Protein AF-A0A3C0C5E1-F1 (afdb_monomer)

pLDDT: mean 77.08, std 14.47, range [43.53, 90.81]

Mean predicted aligned error: 8.44 Å

Sequence (79 aa):
MCCMCYEHNVYRELWEKLPNPGTKIKTPGGNVVVSGVEVHTNNVRCYIPSRGEIRIPIDRFAEFKETVVSGKDWIIEEE

Radius of gyration: 14.05 Å; Cα contacts (8 Å, |Δi|>4): 107; chains: 1; bounding box: 33×20×43 Å

Foldseek 3Di:
DDPPPVVVVLVVVLVVLDDDQQDWQDAPQDTKGFNAADSPVQWTWIQDPVPGIDIDRVVCVVVVSVCRNVVHDDDDPPD

Secondary structure (DSSP, 8-state):
--TTHHHHHHHHHHHHHSPPTT-EE--TT--EEEEEEEGGGTEEEEEETTTEEEEEEGGGHHHHHHHHHTTPPP-----

Structure (mmCIF, N/CA/C/O backbone):
data_AF-A0A3C0C5E1-F1
#
_entry.id   AF-A0A3C0C5E1-F1
#
loop_
_atom_site.group_PDB
_atom_site.id
_atom_site.type_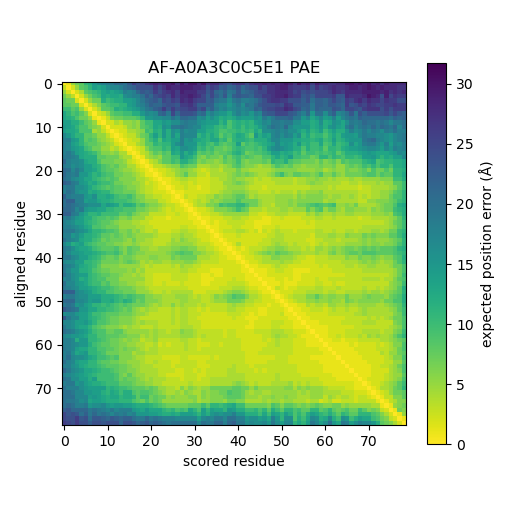symbol
_atom_site.label_atom_id
_atom_site.label_alt_id
_atom_site.label_comp_id
_atom_site.label_asym_id
_atom_site.label_entity_id
_atom_site.label_seq_id
_atom_site.pdbx_PDB_ins_code
_atom_site.Cartn_x
_atom_site.Cartn_y
_atom_site.Cartn_z
_atom_site.occupancy
_atom_site.B_iso_or_equiv
_atom_site.auth_seq_id
_atom_site.auth_comp_id
_atom_site.auth_asym_id
_atom_site.auth_atom_id
_atom_site.pdbx_PDB_model_num
ATOM 1 N N . MET A 1 1 ? 20.813 1.856 -31.606 1.00 45.34 1 MET A N 1
ATOM 2 C CA . MET A 1 1 ? 20.868 2.239 -30.177 1.00 45.34 1 MET A CA 1
ATOM 3 C C . MET A 1 1 ? 19.428 2.420 -29.710 1.00 45.34 1 MET A C 1
ATOM 5 O O . MET A 1 1 ? 18.792 3.372 -30.130 1.00 45.34 1 MET A O 1
ATOM 9 N N . CYS A 1 2 ? 18.861 1.430 -29.015 1.00 47.41 2 CYS A N 1
ATOM 10 C CA . CYS A 1 2 ? 17.411 1.267 -28.813 1.00 47.41 2 CYS A CA 1
ATOM 11 C C . CYS A 1 2 ? 17.100 0.913 -27.344 1.00 47.41 2 CYS A C 1
ATOM 13 O O . CYS A 1 2 ? 16.463 -0.092 -27.051 1.00 47.41 2 CYS A O 1
ATOM 15 N N . CYS A 1 3 ? 17.608 1.716 -26.405 1.00 51.81 3 CYS A N 1
ATOM 16 C CA . CYS A 1 3 ? 17.479 1.441 -24.968 1.00 51.81 3 CYS A CA 1
ATOM 17 C C . CYS A 1 3 ? 16.144 1.895 -24.343 1.00 51.81 3 CYS A C 1
ATOM 19 O O . CYS A 1 3 ? 15.920 1.608 -23.180 1.00 51.81 3 CYS A O 1
ATOM 21 N N . MET A 1 4 ? 15.238 2.545 -25.086 1.00 49.91 4 MET A N 1
ATOM 22 C CA . MET A 1 4 ? 13.976 3.079 -24.529 1.00 49.91 4 MET A CA 1
ATOM 23 C C . MET A 1 4 ? 12.783 2.106 -24.614 1.00 49.91 4 MET A C 1
ATOM 25 O O . MET A 1 4 ? 11.724 2.377 -24.057 1.00 49.91 4 MET A O 1
ATOM 29 N N . CYS A 1 5 ? 12.909 0.978 -25.324 1.00 47.34 5 CYS A N 1
ATOM 30 C CA . CYS A 1 5 ? 11.774 0.072 -25.554 1.00 47.34 5 CYS A CA 1
ATOM 31 C C . CYS A 1 5 ? 11.626 -1.026 -24.490 1.00 47.34 5 CYS A C 1
ATOM 33 O O . CYS A 1 5 ? 10.520 -1.520 -24.292 1.00 47.34 5 CYS A O 1
ATOM 35 N N . TYR A 1 6 ? 12.707 -1.408 -23.801 1.00 46.41 6 TYR A N 1
ATOM 36 C CA . TYR A 1 6 ? 12.652 -2.479 -22.799 1.00 46.41 6 TYR A CA 1
ATOM 37 C C . TYR A 1 6 ? 12.009 -2.004 -21.489 1.00 46.41 6 TYR A C 1
ATOM 39 O O . TYR A 1 6 ? 11.203 -2.717 -20.899 1.00 46.41 6 TYR A O 1
ATOM 47 N N . GLU A 1 7 ? 12.277 -0.759 -21.089 1.00 49.84 7 GLU A N 1
ATOM 48 C CA . GLU A 1 7 ? 11.627 -0.151 -19.926 1.00 49.84 7 GLU A CA 1
ATOM 49 C C . GLU A 1 7 ? 10.114 0.001 -20.163 1.00 49.84 7 GLU A C 1
ATOM 51 O O . GLU A 1 7 ? 9.309 -0.303 -19.287 1.00 49.84 7 GLU A O 1
ATOM 56 N N . HIS A 1 8 ? 9.692 0.361 -21.377 1.00 53.12 8 HIS A N 1
ATOM 57 C CA . HIS A 1 8 ? 8.293 0.684 -21.665 1.00 53.12 8 HIS A CA 1
ATOM 58 C C . HIS A 1 8 ? 7.290 -0.450 -21.398 1.00 53.12 8 HIS A C 1
ATOM 60 O O . HIS A 1 8 ? 6.175 -0.176 -20.951 1.00 53.12 8 HIS A O 1
ATOM 66 N N . ASN A 1 9 ? 7.663 -1.708 -21.654 1.00 53.91 9 ASN A N 1
ATOM 67 C CA . ASN A 1 9 ? 6.766 -2.843 -21.409 1.00 53.91 9 ASN A CA 1
ATOM 68 C C . ASN A 1 9 ? 6.639 -3.145 -19.912 1.00 53.91 9 ASN A C 1
ATOM 70 O O . ASN A 1 9 ? 5.527 -3.299 -19.418 1.00 53.91 9 ASN A O 1
ATOM 74 N N . VAL A 1 10 ? 7.757 -3.121 -19.182 1.00 58.06 10 VAL A N 1
ATOM 75 C CA . VAL A 1 10 ? 7.789 -3.370 -17.732 1.00 58.06 10 VAL A CA 1
ATOM 76 C C . VAL A 1 10 ? 6.997 -2.300 -16.984 1.00 58.06 10 VAL A C 1
ATOM 78 O O . VAL A 1 10 ? 6.160 -2.623 -16.143 1.00 58.06 10 VAL A O 1
ATOM 81 N N . TYR A 1 11 ? 7.182 -1.025 -17.343 1.00 55.50 11 TYR A N 1
ATOM 82 C CA . TYR A 1 11 ? 6.383 0.063 -16.783 1.00 55.50 11 TYR A CA 1
ATOM 83 C C . TYR A 1 11 ? 4.893 -0.124 -17.099 1.00 55.50 11 TYR A C 1
ATOM 85 O O . TYR A 1 11 ? 4.065 0.013 -16.205 1.00 55.50 11 TYR A O 1
ATOM 93 N N . ARG A 1 12 ? 4.521 -0.486 -18.332 1.00 60.16 12 ARG A N 1
ATOM 94 C CA . ARG A 1 12 ? 3.108 -0.628 -18.707 1.00 60.16 12 ARG A CA 1
ATOM 95 C C . ARG A 1 12 ? 2.406 -1.778 -17.974 1.00 60.16 12 ARG A C 1
ATOM 97 O O . ARG A 1 12 ? 1.316 -1.571 -17.448 1.00 60.16 12 ARG A O 1
ATOM 104 N N . GLU A 1 13 ? 3.025 -2.953 -17.900 1.00 62.34 13 GLU A N 1
ATOM 105 C CA . GLU A 1 13 ? 2.440 -4.116 -17.217 1.00 62.34 13 GLU A CA 1
ATOM 106 C C . GLU A 1 13 ? 2.332 -3.910 -15.698 1.00 62.34 13 GLU A C 1
ATOM 108 O O . GLU A 1 13 ? 1.369 -4.363 -15.074 1.00 62.34 13 GLU A O 1
ATOM 113 N N . LEU A 1 14 ? 3.292 -3.194 -15.100 1.00 61.72 14 LEU A N 1
ATOM 114 C CA . LEU A 1 14 ? 3.245 -2.821 -13.685 1.00 61.72 14 LEU A CA 1
ATOM 115 C C . LEU A 1 14 ? 2.159 -1.777 -13.410 1.00 61.72 14 LEU A C 1
ATOM 117 O O . LEU A 1 14 ? 1.414 -1.924 -12.445 1.00 61.72 14 LEU A O 1
ATOM 121 N N . TRP A 1 15 ? 2.017 -0.761 -14.265 1.00 62.69 15 TRP A N 1
ATOM 122 C CA . TRP A 1 15 ? 0.973 0.261 -14.126 1.00 62.69 15 TRP A CA 1
ATOM 123 C C . TRP A 1 15 ? -0.448 -0.284 -14.344 1.00 62.69 15 TRP A C 1
ATOM 125 O O . TRP A 1 15 ? -1.383 0.241 -13.748 1.00 62.69 15 TRP A O 1
ATOM 135 N N . GLU A 1 16 ? -0.636 -1.340 -15.143 1.00 63.28 16 GLU A N 1
ATOM 136 C CA . GLU A 1 16 ? -1.948 -1.997 -15.292 1.00 63.28 16 GLU A CA 1
ATOM 137 C C . GLU A 1 16 ? -2.360 -2.795 -14.041 1.00 63.28 16 GLU A C 1
ATOM 139 O O . GLU A 1 16 ? -3.551 -2.921 -13.750 1.00 63.28 16 GLU A O 1
ATOM 144 N N . LYS A 1 17 ? -1.392 -3.336 -13.290 1.00 65.06 17 LYS A N 1
ATOM 145 C CA . LYS A 1 17 ? -1.651 -4.213 -12.133 1.00 65.06 17 LYS A CA 1
ATOM 146 C C . LYS A 1 17 ? -1.591 -3.496 -10.786 1.00 65.06 17 LYS A C 1
ATOM 148 O O . LYS A 1 17 ? -2.090 -4.029 -9.794 1.00 65.06 17 LYS A O 1
ATOM 153 N N . LEU A 1 18 ? -0.988 -2.311 -10.734 1.00 67.88 18 LEU A N 1
ATOM 154 C CA . LEU A 1 18 ? -0.781 -1.566 -9.499 1.00 67.88 18 LEU A CA 1
ATOM 155 C C . LEU A 1 18 ? -1.788 -0.435 -9.324 1.00 67.88 18 LEU A C 1
ATOM 157 O O . LEU A 1 18 ? -2.197 0.204 -10.291 1.00 67.88 18 LEU A O 1
ATOM 161 N N . PRO A 1 19 ? -2.198 -0.150 -8.079 1.00 69.50 19 PRO A N 1
ATOM 162 C CA . PRO A 1 19 ? -3.006 1.024 -7.809 1.00 69.50 19 PRO A CA 1
ATOM 163 C C . PRO A 1 19 ? -2.212 2.295 -8.119 1.00 69.50 19 PRO A C 1
ATOM 165 O O . PRO A 1 19 ? -1.030 2.412 -7.794 1.00 69.50 19 PRO A O 1
ATOM 168 N N . ASN A 1 20 ? -2.898 3.289 -8.675 1.00 75.50 20 ASN A N 1
ATOM 169 C CA . ASN A 1 20 ? -2.303 4.600 -8.894 1.00 75.50 20 ASN A CA 1
ATOM 170 C C . ASN A 1 20 ? -1.849 5.212 -7.554 1.00 75.50 20 ASN A C 1
ATOM 172 O O . ASN A 1 20 ? -2.593 5.113 -6.566 1.00 75.50 20 ASN A O 1
ATOM 176 N N . PRO A 1 21 ? -0.692 5.894 -7.496 1.00 79.75 21 PRO A N 1
ATOM 177 C CA . PRO A 1 21 ? -0.333 6.712 -6.342 1.00 79.75 21 PRO A CA 1
ATOM 178 C C . PRO A 1 21 ? -1.476 7.670 -5.973 1.00 79.75 21 PRO A C 1
ATOM 180 O O . PRO A 1 21 ? -2.124 8.257 -6.837 1.00 79.75 21 PRO A O 1
ATOM 183 N N . GLY A 1 22 ? -1.769 7.784 -4.681 1.00 79.94 22 GLY A N 1
ATOM 184 C CA . GLY A 1 22 ? -2.928 8.497 -4.141 1.00 79.94 22 GLY A CA 1
ATOM 185 C C . GLY A 1 22 ? -4.193 7.645 -3.992 1.00 79.94 22 GLY A C 1
ATOM 186 O O . GLY A 1 22 ? -5.168 8.113 -3.397 1.00 79.94 22 GLY A O 1
ATOM 187 N N . THR A 1 23 ? -4.195 6.395 -4.471 1.00 86.19 23 THR A N 1
ATOM 188 C CA . THR A 1 23 ? -5.311 5.463 -4.249 1.00 86.19 23 THR A CA 1
ATOM 189 C C . THR A 1 23 ? -5.512 5.227 -2.758 1.00 86.19 23 THR A C 1
ATOM 191 O O . THR A 1 23 ? -4.567 4.934 -2.025 1.00 86.19 23 THR A O 1
ATOM 194 N N . LYS A 1 24 ? -6.767 5.327 -2.312 1.00 88.38 24 LYS A N 1
ATOM 195 C CA . LYS A 1 24 ? -7.160 5.080 -0.924 1.00 88.38 24 LYS A CA 1
ATOM 196 C C . LYS A 1 24 ? -7.846 3.725 -0.816 1.00 88.38 24 LYS A C 1
ATOM 198 O O . LYS A 1 24 ? -8.876 3.500 -1.451 1.00 88.38 24 LYS A O 1
ATOM 203 N N . ILE A 1 25 ? -7.300 2.845 0.010 1.00 87.81 25 ILE A N 1
ATOM 204 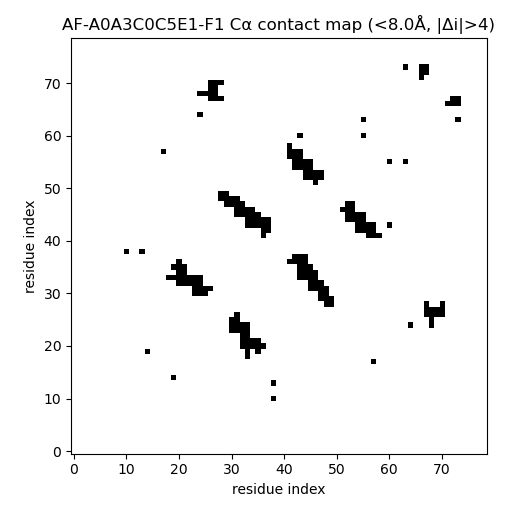C CA . ILE A 1 25 ? -7.902 1.564 0.370 1.00 87.81 25 ILE A CA 1
ATOM 205 C C . ILE A 1 25 ? -8.674 1.796 1.665 1.00 87.81 25 ILE A C 1
ATOM 207 O O . ILE A 1 25 ? -8.095 2.151 2.693 1.00 87.81 25 ILE A O 1
ATOM 211 N N . LYS A 1 26 ? -9.997 1.643 1.602 1.00 87.31 26 LYS A N 1
ATOM 212 C CA . LYS A 1 26 ? -10.854 1.750 2.784 1.00 87.31 26 LYS A CA 1
ATOM 213 C C . LYS A 1 26 ? -10.667 0.503 3.635 1.00 87.31 26 LYS A C 1
ATOM 215 O O . LYS A 1 26 ? -10.873 -0.604 3.145 1.00 87.31 26 LYS A O 1
ATOM 220 N N . THR A 1 27 ? -10.304 0.696 4.892 1.00 87.12 27 THR A N 1
ATOM 221 C CA . THR A 1 27 ? -10.127 -0.384 5.863 1.00 87.12 27 THR A CA 1
ATOM 222 C C . THR A 1 27 ? -10.829 -0.007 7.169 1.00 87.12 27 THR A C 1
ATOM 224 O O . THR A 1 27 ? -11.050 1.186 7.417 1.00 87.12 27 THR A O 1
ATOM 227 N N . PRO A 1 28 ? -11.167 -0.985 8.026 1.00 83.25 28 PRO A N 1
ATOM 228 C CA . PRO A 1 28 ? -11.746 -0.709 9.341 1.00 83.25 28 PRO A CA 1
ATOM 229 C C . PRO A 1 28 ? -10.838 0.139 10.250 1.00 83.25 28 PRO A C 1
ATOM 231 O O . PRO A 1 28 ? -11.340 0.915 11.056 1.00 83.25 28 PRO A O 1
ATOM 234 N N . GLY A 1 29 ? -9.512 0.021 10.100 1.00 77.50 29 GLY A N 1
ATOM 235 C CA . GLY A 1 29 ? -8.506 0.736 10.900 1.00 77.50 29 GLY A CA 1
ATOM 236 C C . GLY A 1 29 ? -8.134 2.135 10.389 1.00 77.50 29 GLY A C 1
ATOM 237 O O . GLY A 1 29 ? -7.276 2.791 10.975 1.00 77.50 29 GLY A O 1
ATOM 238 N N . GLY A 1 30 ? -8.757 2.602 9.303 1.00 83.94 30 GLY A N 1
ATOM 239 C CA . GLY A 1 30 ? -8.484 3.902 8.689 1.00 83.94 30 GLY A CA 1
ATOM 240 C C . GLY A 1 30 ? -7.852 3.789 7.303 1.00 83.94 30 GLY A C 1
ATOM 241 O O . GLY A 1 30 ? -7.097 2.872 7.003 1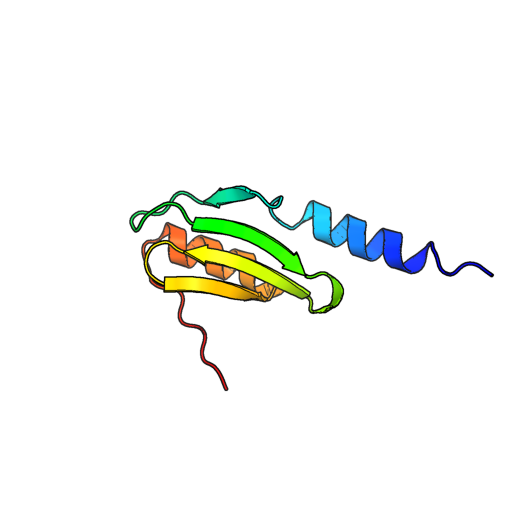.00 83.94 30 GLY A O 1
ATOM 242 N N . ASN A 1 31 ? -8.168 4.745 6.429 1.00 88.25 31 ASN A N 1
ATOM 243 C CA . ASN A 1 31 ? -7.819 4.656 5.011 1.00 88.25 31 ASN A CA 1
ATOM 244 C C . ASN A 1 31 ? -6.305 4.533 4.791 1.00 88.25 31 ASN A C 1
ATOM 246 O O . ASN A 1 31 ? -5.557 5.471 5.070 1.00 88.25 31 ASN A O 1
ATOM 250 N N . VAL A 1 32 ? -5.887 3.412 4.207 1.00 89.81 32 VAL A N 1
ATOM 251 C CA . VAL A 1 32 ? -4.519 3.228 3.724 1.00 89.81 32 VAL A CA 1
ATOM 252 C C . VAL A 1 32 ? -4.373 3.995 2.417 1.00 89.81 32 VAL A C 1
ATOM 254 O O . VAL A 1 32 ? -5.231 3.896 1.539 1.00 89.81 32 VAL A O 1
ATOM 257 N N . VAL A 1 33 ? -3.299 4.764 2.274 1.00 90.81 33 VAL A N 1
ATOM 258 C CA . VAL A 1 33 ? -3.031 5.565 1.075 1.00 90.81 33 VAL A CA 1
ATOM 259 C C . VAL A 1 33 ? -1.799 5.019 0.377 1.00 90.81 33 VAL A C 1
ATOM 261 O O . VAL A 1 33 ? -0.739 4.932 0.981 1.00 90.81 33 VAL A O 1
ATOM 264 N N . VAL A 1 34 ? -1.908 4.689 -0.903 1.00 89.88 34 VAL A N 1
ATOM 265 C CA . VAL A 1 34 ? -0.740 4.348 -1.723 1.00 89.88 34 VAL A CA 1
ATOM 266 C C . VAL A 1 34 ? 0.055 5.633 -1.951 1.00 89.88 34 VAL A C 1
ATOM 268 O O . VAL A 1 34 ? -0.433 6.530 -2.634 1.00 89.88 34 VAL A O 1
ATOM 271 N N . SER A 1 35 ? 1.241 5.769 -1.359 1.00 87.81 35 SER A N 1
ATOM 272 C CA . SER A 1 35 ? 2.065 6.980 -1.487 1.00 87.81 35 SER A CA 1
ATOM 273 C C . SER A 1 35 ? 2.945 6.957 -2.739 1.00 87.81 35 SER A C 1
ATOM 275 O O . SER A 1 35 ? 3.230 8.015 -3.296 1.00 87.81 35 SER A O 1
ATOM 277 N N . GLY A 1 36 ? 3.323 5.775 -3.238 1.00 84.88 36 GLY A N 1
ATOM 278 C CA . GLY A 1 36 ? 4.098 5.653 -4.473 1.00 84.88 36 GLY A CA 1
ATOM 279 C C . GLY A 1 36 ? 4.366 4.213 -4.901 1.00 84.88 36 GLY A C 1
ATOM 280 O O . GLY A 1 36 ? 4.099 3.271 -4.162 1.00 84.88 36 GLY A O 1
ATOM 281 N N . VAL A 1 37 ? 4.920 4.051 -6.102 1.00 83.88 37 VAL A N 1
ATOM 282 C CA . VAL A 1 37 ? 5.349 2.760 -6.658 1.00 83.88 37 VAL A CA 1
ATOM 283 C C . VAL A 1 37 ? 6.820 2.865 -7.050 1.00 83.88 37 VAL A C 1
ATOM 285 O O . VAL A 1 37 ? 7.216 3.775 -7.775 1.00 83.88 37 VAL A O 1
ATOM 288 N N .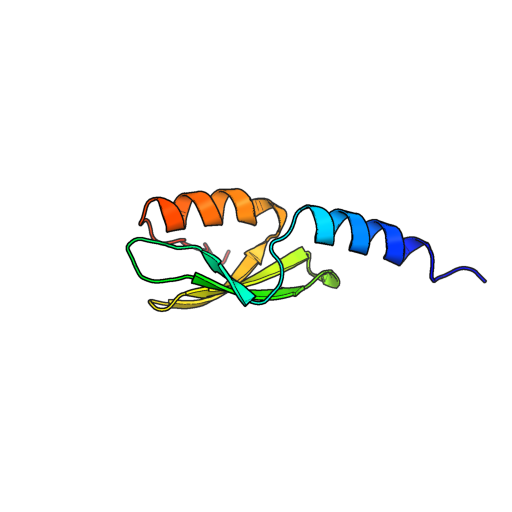 GLU A 1 38 ? 7.631 1.932 -6.569 1.00 83.12 38 GLU A N 1
ATOM 289 C CA . GLU A 1 38 ? 9.050 1.792 -6.870 1.00 83.12 38 GLU A CA 1
ATOM 290 C C . GLU A 1 38 ? 9.251 0.644 -7.864 1.00 83.12 38 GLU A C 1
ATOM 292 O O . GLU A 1 38 ? 9.431 -0.514 -7.493 1.00 83.12 38 GLU A O 1
ATOM 297 N N . VAL A 1 39 ? 9.236 0.976 -9.155 1.00 76.31 39 VAL A N 1
ATOM 298 C CA . VAL A 1 39 ? 9.386 -0.003 -10.248 1.00 76.31 39 VAL A CA 1
ATOM 299 C C . VAL A 1 39 ? 10.748 -0.709 -10.212 1.00 76.31 39 VAL A C 1
ATOM 301 O O . VAL A 1 39 ? 10.835 -1.904 -10.457 1.00 76.31 39 VAL A O 1
ATOM 304 N N . HIS A 1 40 ? 11.811 0.004 -9.839 1.00 76.25 40 HIS A N 1
ATOM 305 C CA . HIS A 1 40 ? 13.178 -0.528 -9.809 1.00 76.25 40 HIS A CA 1
ATOM 306 C C . HIS A 1 40 ? 13.393 -1.595 -8.725 1.00 76.25 40 HIS A C 1
ATOM 308 O O . HIS A 1 40 ? 14.239 -2.468 -8.884 1.00 76.25 40 HIS A O 1
ATOM 314 N N . THR A 1 41 ? 12.653 -1.508 -7.617 1.00 81.44 41 THR A N 1
ATOM 315 C CA . THR A 1 41 ? 12.771 -2.419 -6.466 1.00 81.44 41 THR A CA 1
ATOM 316 C C . THR A 1 41 ? 11.575 -3.360 -6.352 1.00 81.44 41 THR A C 1
ATOM 318 O O . THR A 1 41 ? 11.507 -4.137 -5.407 1.00 81.44 41 THR A O 1
ATOM 321 N N . ASN A 1 42 ? 10.635 -3.298 -7.301 1.00 82.44 42 ASN A N 1
ATOM 322 C CA . ASN A 1 42 ? 9.361 -4.007 -7.271 1.00 82.44 42 ASN A CA 1
ATOM 323 C C . ASN A 1 42 ? 8.577 -3.823 -5.959 1.00 82.44 42 ASN A C 1
ATOM 325 O O . ASN A 1 42 ? 7.977 -4.768 -5.451 1.00 82.44 42 ASN A O 1
ATOM 329 N N . ASN A 1 43 ? 8.543 -2.598 -5.425 1.00 86.69 43 ASN A N 1
ATOM 330 C CA . ASN A 1 43 ? 7.821 -2.281 -4.193 1.00 86.69 43 ASN A CA 1
ATOM 331 C C . ASN A 1 43 ? 6.745 -1.210 -4.393 1.00 86.69 43 ASN A C 1
ATOM 333 O O . ASN A 1 43 ? 6.846 -0.327 -5.239 1.00 86.69 43 ASN A O 1
ATOM 337 N N . VAL A 1 44 ? 5.723 -1.244 -3.548 1.00 88.06 44 VAL A N 1
ATOM 338 C CA . VAL A 1 44 ? 4.695 -0.216 -3.394 1.00 88.06 44 VAL A CA 1
ATOM 339 C C . VAL A 1 44 ? 4.868 0.419 -2.023 1.00 88.06 44 VAL A C 1
ATOM 341 O O . VAL A 1 44 ? 4.917 -0.276 -1.009 1.00 88.06 44 VAL A O 1
ATOM 344 N N . ARG A 1 45 ? 4.934 1.748 -1.973 1.00 90.56 45 ARG A N 1
ATOM 345 C CA . ARG A 1 45 ? 4.889 2.499 -0.719 1.00 90.56 45 ARG A CA 1
ATOM 346 C C . ARG A 1 45 ? 3.441 2.796 -0.366 1.00 90.56 45 ARG A C 1
ATOM 348 O O . ARG A 1 45 ? 2.691 3.357 -1.168 1.00 90.56 45 ARG A O 1
ATOM 355 N N . CYS A 1 46 ? 3.052 2.403 0.838 1.00 90.56 46 CYS A N 1
ATOM 356 C CA . CYS A 1 46 ? 1.728 2.651 1.386 1.00 90.56 46 CYS A CA 1
ATOM 357 C C . CYS A 1 46 ? 1.853 3.322 2.747 1.00 90.56 46 CYS A C 1
ATOM 359 O O . CYS A 1 46 ? 2.626 2.894 3.595 1.00 90.56 46 CYS A O 1
ATOM 361 N N . TYR A 1 47 ? 1.047 4.348 2.973 1.00 90.69 47 TYR A N 1
ATOM 362 C CA . TYR A 1 47 ? 0.865 4.984 4.261 1.00 90.69 47 TYR A CA 1
ATOM 363 C C . TYR A 1 47 ? -0.341 4.376 4.973 1.00 90.69 47 TYR A C 1
ATOM 365 O O . TYR A 1 47 ? -1.473 4.460 4.486 1.00 90.69 47 TYR A O 1
ATOM 373 N N . ILE A 1 48 ? -0.096 3.783 6.135 1.00 89.00 48 ILE A N 1
ATOM 374 C CA . ILE A 1 48 ? -1.118 3.249 7.030 1.00 89.00 48 ILE A CA 1
ATOM 375 C C . ILE A 1 48 ? -1.228 4.201 8.226 1.00 89.00 48 ILE A C 1
ATOM 377 O O . ILE A 1 48 ? -0.227 4.401 8.909 1.00 89.00 48 ILE A O 1
ATOM 381 N N . PRO A 1 49 ? -2.409 4.753 8.549 1.00 84.44 49 PRO A N 1
ATOM 382 C CA . PRO A 1 49 ? -2.553 5.689 9.669 1.00 84.44 49 PRO A CA 1
ATOM 383 C C . PRO A 1 49 ? -2.067 5.150 11.025 1.00 84.44 49 PRO A C 1
ATOM 385 O O . PRO A 1 49 ? -1.546 5.916 11.829 1.00 84.44 49 PRO A O 1
ATOM 388 N N . SER A 1 50 ? -2.210 3.845 11.278 1.00 82.12 50 SER A N 1
ATOM 389 C CA . SER A 1 50 ? -1.792 3.202 12.532 1.00 82.12 50 SER A CA 1
ATOM 390 C C . SER A 1 50 ? -0.286 2.929 12.633 1.00 82.12 50 SER A C 1
ATOM 392 O O . SER A 1 50 ? 0.230 2.837 13.743 1.00 82.12 50 SER A O 1
ATOM 394 N N . ARG A 1 51 ? 0.423 2.794 11.503 1.00 83.25 51 ARG A N 1
ATOM 395 C CA . ARG A 1 51 ? 1.830 2.338 11.459 1.00 83.25 51 ARG A CA 1
ATOM 396 C C . ARG A 1 51 ? 2.797 3.355 10.849 1.00 83.25 51 ARG A C 1
ATOM 398 O O . ARG A 1 51 ? 3.981 3.336 11.165 1.00 83.25 51 ARG A O 1
ATOM 405 N N . GLY A 1 52 ? 2.311 4.241 9.990 1.00 86.31 52 GLY A N 1
ATOM 406 C CA . GLY A 1 52 ? 3.126 5.105 9.144 1.00 86.31 52 GLY A CA 1
ATOM 407 C C . GLY A 1 52 ? 3.342 4.510 7.754 1.00 86.31 52 GLY A C 1
ATOM 408 O O . GLY A 1 52 ? 2.533 3.725 7.256 1.00 86.31 52 GLY A O 1
ATOM 409 N N . GLU A 1 53 ? 4.415 4.929 7.092 1.00 89.31 53 GLU A N 1
ATOM 410 C CA . GLU A 1 53 ? 4.725 4.461 5.746 1.00 89.31 53 GLU A CA 1
ATOM 411 C C . GLU A 1 53 ? 5.457 3.118 5.763 1.00 89.31 53 GLU A C 1
ATOM 413 O O . GLU A 1 53 ? 6.421 2.933 6.502 1.00 89.31 53 GLU A O 1
ATOM 418 N N . ILE A 1 54 ? 5.006 2.193 4.920 1.00 89.88 54 ILE A N 1
ATOM 419 C CA . ILE A 1 54 ? 5.604 0.876 4.727 1.00 89.88 54 ILE A CA 1
ATOM 420 C C . ILE A 1 54 ? 5.871 0.607 3.248 1.00 89.88 54 ILE A C 1
ATOM 422 O O . ILE A 1 54 ? 5.204 1.154 2.364 1.00 89.88 54 ILE A O 1
ATOM 426 N N . ARG A 1 55 ? 6.834 -0.277 2.986 1.00 89.94 55 ARG A N 1
ATOM 427 C CA . ARG A 1 55 ? 7.115 -0.831 1.660 1.00 89.94 55 ARG A CA 1
ATOM 428 C C . ARG A 1 55 ? 6.541 -2.239 1.570 1.00 89.94 55 ARG A C 1
ATOM 430 O O . ARG A 1 55 ? 6.737 -3.041 2.477 1.00 89.94 55 ARG A O 1
ATOM 437 N N . ILE A 1 56 ? 5.823 -2.519 0.490 1.00 88.69 56 ILE A N 1
ATOM 438 C CA . ILE A 1 56 ? 5.185 -3.810 0.232 1.00 88.69 56 ILE A CA 1
ATOM 439 C C . ILE A 1 56 ? 5.646 -4.297 -1.143 1.00 88.69 56 ILE A C 1
ATOM 441 O O . ILE A 1 56 ? 5.466 -3.556 -2.111 1.00 88.69 56 ILE A O 1
ATOM 445 N N . PRO A 1 57 ? 6.184 -5.517 -1.263 1.00 88.81 57 PRO A N 1
ATOM 446 C CA . PRO A 1 57 ? 6.485 -6.111 -2.560 1.00 88.81 57 PRO A CA 1
ATOM 447 C C . PRO A 1 57 ? 5.242 -6.158 -3.462 1.00 88.81 57 PRO A C 1
ATOM 449 O 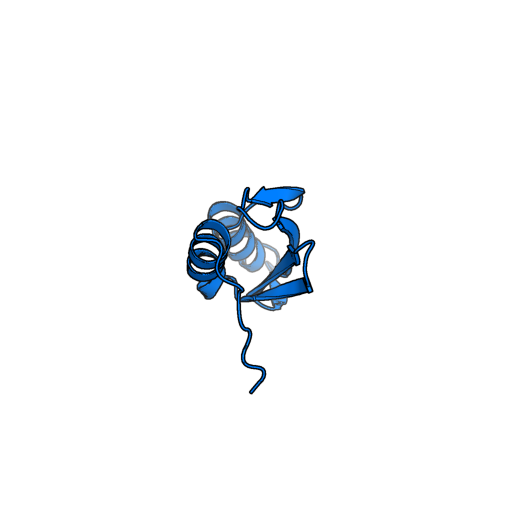O . PRO A 1 57 ? 4.142 -6.483 -3.008 1.00 88.81 57 PRO A O 1
ATOM 452 N N . ILE A 1 58 ? 5.395 -5.796 -4.736 1.00 84.38 58 ILE A N 1
ATOM 453 C CA . ILE A 1 58 ? 4.296 -5.676 -5.715 1.00 84.38 58 ILE A CA 1
ATOM 454 C C . ILE A 1 58 ? 3.517 -6.991 -5.860 1.00 84.38 58 ILE A C 1
ATOM 456 O O . ILE A 1 58 ? 2.288 -6.994 -5.925 1.00 84.38 58 ILE A O 1
ATOM 460 N N . ASP A 1 59 ? 4.230 -8.108 -5.854 1.00 85.44 59 ASP A N 1
ATOM 461 C CA . ASP A 1 59 ? 3.727 -9.480 -5.871 1.00 85.44 59 ASP A CA 1
ATOM 462 C C . ASP A 1 59 ? 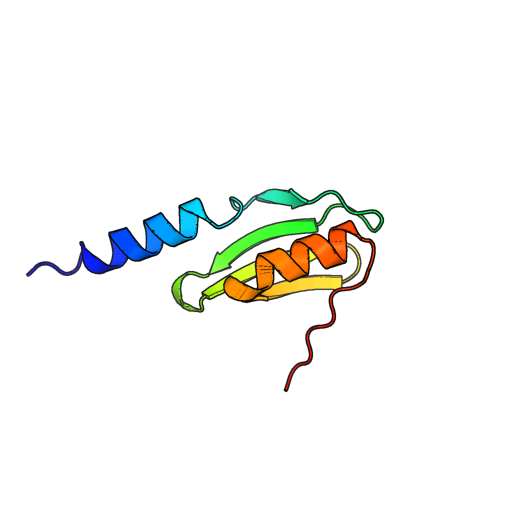2.870 -9.827 -4.643 1.00 85.44 59 ASP A C 1
ATOM 464 O O . ASP A 1 59 ? 1.908 -10.586 -4.761 1.00 85.44 59 ASP A O 1
ATOM 468 N N . ARG A 1 60 ? 3.139 -9.208 -3.487 1.00 87.75 60 ARG A N 1
ATOM 469 C CA . ARG A 1 60 ? 2.361 -9.385 -2.247 1.00 87.75 60 ARG A CA 1
ATOM 470 C C . ARG A 1 60 ? 1.305 -8.306 -2.022 1.00 87.75 60 ARG A C 1
ATOM 472 O O . ARG A 1 60 ? 0.573 -8.349 -1.035 1.00 87.75 60 ARG A O 1
ATOM 479 N N . PHE A 1 61 ? 1.169 -7.343 -2.935 1.00 86.56 61 PHE A N 1
ATOM 480 C CA . PHE A 1 61 ? 0.229 -6.235 -2.768 1.00 86.56 61 PHE A CA 1
ATOM 481 C C . PHE A 1 61 ? -1.240 -6.697 -2.691 1.00 86.56 61 PHE A C 1
ATOM 483 O O . PHE A 1 61 ? -2.035 -6.120 -1.946 1.00 86.56 61 PHE A O 1
ATOM 490 N N . ALA A 1 62 ? -1.611 -7.745 -3.433 1.00 86.56 62 ALA A N 1
ATOM 491 C CA . ALA A 1 62 ? -2.959 -8.314 -3.373 1.00 86.56 62 ALA A CA 1
ATOM 492 C C . ALA A 1 62 ? -3.270 -8.896 -1.981 1.00 86.56 62 ALA A C 1
ATOM 494 O O . ALA A 1 62 ? -4.298 -8.562 -1.393 1.00 86.56 62 ALA A O 1
ATOM 495 N N . GLU A 1 63 ? -2.339 -9.676 -1.426 1.00 89.00 63 GLU A N 1
ATOM 496 C CA . GLU A 1 63 ? -2.423 -10.255 -0.078 1.00 89.00 63 GLU A CA 1
ATOM 497 C C . GLU A 1 63 ? -2.481 -9.157 0.996 1.00 89.00 63 GLU A C 1
ATOM 499 O O . GLU A 1 63 ? -3.318 -9.191 1.904 1.00 89.00 63 GLU A O 1
ATOM 504 N N . PHE A 1 64 ? -1.642 -8.126 0.848 1.00 88.88 64 PHE A N 1
ATOM 505 C CA . PHE A 1 64 ? -1.662 -6.940 1.699 1.00 88.88 64 PHE A CA 1
ATOM 506 C C . PHE A 1 64 ? -3.040 -6.286 1.713 1.00 88.88 64 PHE A C 1
ATOM 508 O O . PHE A 1 64 ? -3.609 -6.057 2.782 1.00 88.88 64 PHE A O 1
ATOM 515 N N . LYS A 1 65 ? -3.588 -6.005 0.525 1.00 87.81 65 LYS A N 1
ATOM 516 C CA . LYS A 1 65 ? -4.887 -5.353 0.371 1.00 87.81 65 LYS A CA 1
ATOM 517 C C . LYS A 1 65 ? -5.986 -6.161 1.054 1.00 87.81 65 LYS A C 1
ATOM 519 O O . LYS A 1 65 ? -6.783 -5.578 1.782 1.00 87.81 65 LYS A O 1
ATOM 524 N N . GLU A 1 66 ? -6.029 -7.474 0.852 1.00 89.19 66 GLU A N 1
ATOM 525 C CA . GLU A 1 66 ? -7.012 -8.345 1.507 1.00 89.19 66 GLU A CA 1
ATOM 526 C C . GLU A 1 66 ? -6.861 -8.351 3.032 1.00 89.19 66 GLU A C 1
ATOM 528 O O . GLU A 1 66 ? -7.859 -8.260 3.751 1.00 89.19 66 GLU A O 1
ATOM 533 N N . THR A 1 67 ? -5.624 -8.382 3.530 1.00 89.12 67 THR A N 1
ATOM 534 C CA . THR A 1 67 ? -5.318 -8.373 4.967 1.00 89.12 67 THR A CA 1
ATOM 535 C C . THR A 1 67 ? -5.825 -7.095 5.632 1.00 89.12 67 THR A C 1
ATOM 537 O O . THR A 1 67 ? -6.597 -7.161 6.593 1.00 89.12 67 THR A O 1
ATOM 540 N N . VAL A 1 68 ? -5.472 -5.930 5.079 1.00 87.81 68 VAL A N 1
ATOM 541 C CA . VAL A 1 68 ? -5.879 -4.641 5.658 1.00 87.81 68 VAL A CA 1
ATOM 542 C C . VAL A 1 68 ? -7.374 -4.376 5.482 1.00 87.81 68 VAL A C 1
ATOM 544 O O . VAL A 1 68 ? -8.005 -3.822 6.379 1.00 87.81 68 VAL A O 1
ATOM 547 N N . VAL A 1 69 ? -7.985 -4.815 4.374 1.00 87.69 69 VAL A N 1
ATOM 548 C CA . VAL A 1 69 ? -9.445 -4.732 4.178 1.00 87.69 69 VAL A CA 1
ATOM 549 C C . VAL A 1 69 ? -10.187 -5.626 5.174 1.00 87.69 69 VAL A C 1
ATOM 551 O O . VAL A 1 69 ? -11.232 -5.225 5.683 1.00 87.69 69 VAL A O 1
ATOM 554 N N . SER A 1 70 ? -9.615 -6.780 5.526 1.00 86.81 70 SER A N 1
ATOM 555 C CA . SER A 1 70 ? -10.136 -7.665 6.578 1.00 86.81 70 SER A CA 1
ATOM 556 C C . SER A 1 70 ? -9.968 -7.094 7.993 1.00 86.81 70 SER A C 1
ATOM 558 O O . SER A 1 70 ? -10.409 -7.717 8.955 1.00 86.81 70 SER A O 1
ATOM 560 N N . GLY A 1 71 ? -9.325 -5.929 8.139 1.00 82.94 71 GLY A N 1
ATOM 561 C CA . GLY A 1 71 ? -9.060 -5.294 9.429 1.00 82.94 71 GLY A CA 1
ATOM 562 C C . GLY A 1 71 ? -7.930 -5.949 10.222 1.00 82.94 71 GLY A C 1
ATOM 563 O O . GLY A 1 71 ? -7.820 -5.704 11.419 1.00 82.94 71 GLY A O 1
ATOM 564 N N . LYS A 1 72 ? -7.109 -6.783 9.576 1.00 84.00 72 LYS A N 1
ATOM 565 C CA . LYS A 1 72 ? -5.908 -7.361 10.183 1.00 84.00 72 LYS A CA 1
ATOM 566 C C . L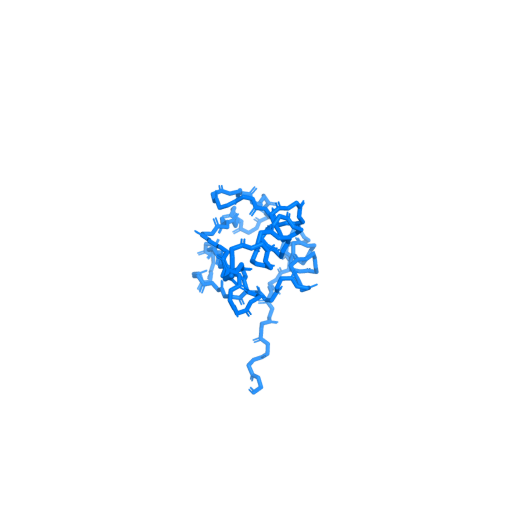YS A 1 72 ? -4.714 -6.448 9.932 1.00 84.00 72 LYS A C 1
ATOM 568 O O . LYS A 1 72 ? -4.618 -5.811 8.880 1.00 84.00 72 LYS A O 1
ATOM 573 N N . ASP A 1 73 ? -3.786 -6.426 10.878 1.00 81.19 73 ASP A N 1
ATOM 574 C CA . ASP A 1 73 ? -2.513 -5.745 10.691 1.00 81.19 73 ASP A CA 1
ATOM 575 C C . ASP A 1 73 ? -1.611 -6.540 9.746 1.00 81.19 73 ASP A C 1
ATOM 577 O O . ASP A 1 73 ? -1.451 -7.755 9.869 1.00 81.19 73 ASP A O 1
ATOM 581 N N . TRP A 1 74 ? -1.011 -5.834 8.791 1.00 84.44 74 TRP A N 1
ATOM 582 C CA . TRP A 1 74 ? 0.013 -6.405 7.929 1.00 84.44 74 TRP A CA 1
ATOM 583 C C . TRP A 1 74 ? 1.329 -6.497 8.698 1.00 84.44 74 TRP A C 1
ATOM 585 O O . TRP A 1 74 ? 1.876 -5.469 9.105 1.00 84.44 74 TRP A O 1
ATOM 595 N N . ILE A 1 75 ? 1.843 -7.711 8.890 1.00 78.12 75 ILE A N 1
ATOM 596 C CA . ILE A 1 75 ? 3.120 -7.967 9.561 1.00 78.12 75 ILE A CA 1
ATOM 597 C C . ILE A 1 75 ? 4.162 -8.215 8.471 1.00 78.12 75 ILE A C 1
ATOM 599 O O . ILE A 1 75 ? 4.065 -9.177 7.716 1.00 78.12 75 ILE A O 1
ATOM 603 N N . ILE A 1 76 ? 5.134 -7.310 8.363 1.00 69.38 76 ILE A N 1
ATOM 604 C CA . ILE A 1 76 ? 6.322 -7.520 7.537 1.00 69.38 76 ILE A CA 1
ATOM 605 C C . ILE A 1 76 ? 7.321 -8.183 8.474 1.00 69.38 76 ILE A C 1
ATOM 607 O O . ILE A 1 76 ? 7.775 -7.534 9.417 1.00 69.38 76 ILE A O 1
ATOM 611 N N . GLU A 1 77 ? 7.580 -9.470 8.273 1.00 58.66 77 GLU A N 1
ATOM 612 C CA . GLU A 1 77 ? 8.739 -10.125 8.873 1.00 58.66 77 GLU A CA 1
ATOM 613 C C . GLU A 1 77 ? 9.968 -9.572 8.144 1.00 58.66 77 GLU A C 1
ATOM 615 O O . GLU A 1 77 ? 10.161 -9.823 6.955 1.00 58.66 77 GLU A O 1
ATOM 620 N N . GLU A 1 78 ? 10.721 -8.702 8.817 1.00 48.69 78 GLU A N 1
ATOM 621 C CA . GLU A 1 78 ? 12.082 -8.371 8.400 1.00 48.69 78 GLU A CA 1
ATOM 622 C C . GLU A 1 78 ? 12.943 -9.592 8.747 1.00 48.69 78 GLU A C 1
ATOM 624 O O . GLU A 1 78 ? 13.185 -9.849 9.927 1.00 48.69 78 GLU A O 1
ATOM 629 N N . GLU A 1 79 ? 13.314 -10.382 7.737 1.00 43.53 79 GLU A N 1
ATOM 630 C CA . GLU A 1 79 ? 14.367 -11.402 7.853 1.00 43.53 79 GLU A CA 1
ATOM 631 C C . GLU A 1 79 ? 15.751 -10.766 7.66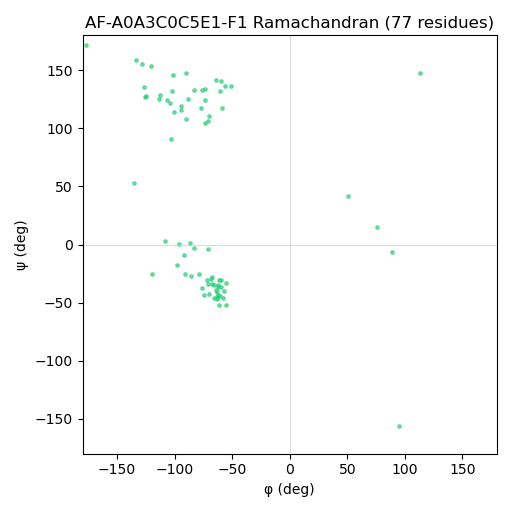3 1.00 43.53 79 GLU A C 1
ATOM 633 O O . GLU A 1 79 ? 15.907 -9.950 6.720 1.00 43.53 79 GLU A O 1
#

Nearest PDB struc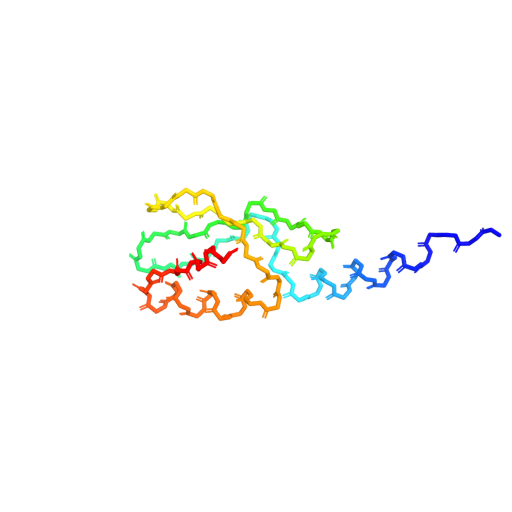tures (foldseek):
  8pv6-assembly1_LA  TM=8.262E-01  e=1.909E-01  Thermochaetoides thermophila DSM 1495
  8eug-assembly1_A  TM=7.517E-01  e=8.720E-02  Schizosaccharomyces pombe
  7oyc-assembly1_A1  TM=8.272E-01  e=2.824E-01  Xenopus laevis
  6zye-assembly1_E  TM=6.309E-01  e=5.424E-01  Escherichia coli K-12
  6urt-assembly1_G  TM=5.372E-01  e=1.756E+00  Escherichia coli K-12

Solvent-accessible surface area (backbone atoms only — not comparable to full-atom values): 4775 Å² total; per-residue (Å²): 141,76,80,72,62,67,57,52,54,57,54,49,60,47,59,74,75,45,81,57,63,70,42,69,48,76,29,82,78,45,60,28,31,30,71,37,74,40,78,92,76,45,28,31,32,34,34,32,78,87,80,43,77,45,79,38,49,56,91,49,42,64,61,48,51,53,36,36,51,71,55,41,85,83,80,80,82,85,128